Protein AF-A0A127B756-F1 (afdb_monomer_lite)

Radius of gyration: 15.67 Å; chains: 1; bounding box: 40×33×46 Å

Secondary structure (DSSP, 8-state):
--HHHHHHHHHHHHHHHHHHHHHHHHHTT-HHHHHHHHHHHHHHHHHHHHHHHHHHT-SS---HHHHHHHHHHHHHIIIIIHHHHHHT--TTTHHHHHHHHHHHHHHHHHHHHHHTTTHHHHHHHHHHHHHHHHHHHH-SSHHHHHHHHHHHHHHHHHHHTT--

Structure (mmCIF, N/CA/C/O backbone):
data_AF-A0A127B756-F1
#
_entry.id   AF-A0A127B756-F1
#
loop_
_atom_site.group_PDB
_atom_site.id
_atom_site.type_symbol
_atom_site.label_atom_id
_atom_site.label_alt_id
_atom_site.label_comp_id
_atom_site.label_asym_id
_atom_site.label_entity_id
_atom_site.label_seq_id
_atom_site.pdbx_PDB_ins_code
_atom_site.Cartn_x
_atom_site.Cartn_y
_atom_site.Cartn_z
_atom_site.occupancy
_atom_site.B_iso_or_equiv
_atom_site.auth_seq_id
_atom_site.auth_comp_id
_atom_site.auth_asym_id
_atom_site.auth_atom_id
_atom_site.pdbx_PDB_model_num
ATOM 1 N N . MET A 1 1 ? 2.273 -16.616 -18.110 1.00 56.12 1 MET A N 1
ATOM 2 C CA . MET A 1 1 ? 1.108 -15.711 -18.216 1.00 56.12 1 MET A CA 1
ATOM 3 C C . MET A 1 1 ? 1.646 -14.345 -18.590 1.00 56.12 1 MET A C 1
ATOM 5 O O . MET A 1 1 ? 2.664 -13.968 -18.027 1.00 56.12 1 MET A O 1
ATOM 9 N N . ASP A 1 2 ? 1.061 -13.670 -19.574 1.00 83.62 2 ASP A N 1
ATOM 10 C CA . ASP A 1 2 ? 1.573 -12.380 -20.047 1.00 83.62 2 ASP A CA 1
ATOM 11 C C . ASP A 1 2 ? 1.468 -11.330 -18.922 1.00 83.62 2 ASP A C 1
ATOM 13 O O . ASP A 1 2 ? 0.370 -11.064 -18.431 1.00 83.62 2 ASP A O 1
ATOM 17 N N . GLU A 1 3 ? 2.601 -10.792 -18.455 1.00 82.88 3 GLU A N 1
ATOM 18 C CA . GLU A 1 3 ? 2.665 -9.842 -17.329 1.00 82.88 3 GLU A CA 1
ATOM 19 C C . GLU A 1 3 ? 1.776 -8.613 -17.588 1.00 82.88 3 GLU A C 1
ATOM 21 O O . GLU A 1 3 ? 1.101 -8.125 -16.678 1.00 82.88 3 GLU A O 1
ATOM 26 N N . ALA A 1 4 ? 1.688 -8.179 -18.851 1.00 81.31 4 ALA A N 1
ATOM 27 C CA . ALA A 1 4 ? 0.825 -7.083 -19.278 1.00 81.31 4 ALA A CA 1
ATOM 28 C C . ALA A 1 4 ? -0.664 -7.414 -19.097 1.00 81.31 4 ALA A C 1
ATOM 30 O O . ALA A 1 4 ? -1.451 -6.572 -18.663 1.00 81.31 4 ALA A O 1
ATOM 31 N N . ARG A 1 5 ? -1.062 -8.666 -19.357 1.00 85.06 5 ARG A N 1
ATOM 32 C CA . ARG A 1 5 ? -2.443 -9.125 -19.154 1.00 85.06 5 ARG A CA 1
ATOM 33 C C . ARG A 1 5 ? -2.828 -9.097 -17.677 1.00 85.06 5 ARG A C 1
ATOM 35 O O . ARG A 1 5 ? -3.946 -8.700 -17.359 1.00 85.06 5 ARG A O 1
ATOM 42 N N . VAL A 1 6 ? -1.918 -9.486 -16.781 1.00 86.38 6 VAL A N 1
ATOM 43 C CA . VAL A 1 6 ? -2.162 -9.439 -15.328 1.00 86.38 6 VAL A CA 1
ATOM 44 C C . VAL A 1 6 ? -2.262 -8.006 -14.835 1.00 86.38 6 VAL A C 1
ATOM 46 O O . VAL A 1 6 ? -3.201 -7.682 -14.114 1.00 86.38 6 VAL A O 1
ATOM 49 N N . HIS A 1 7 ? -1.336 -7.141 -15.257 1.00 87.31 7 HIS A N 1
ATOM 50 C CA . HIS A 1 7 ? -1.382 -5.723 -14.919 1.00 87.31 7 HIS A CA 1
ATOM 51 C C . HIS A 1 7 ? -2.707 -5.093 -15.357 1.00 87.31 7 HIS A C 1
ATOM 53 O O . HIS A 1 7 ? -3.363 -4.462 -14.539 1.00 87.31 7 HIS A O 1
ATOM 59 N N . ASN A 1 8 ? -3.152 -5.334 -16.594 1.00 87.25 8 ASN A N 1
ATOM 60 C CA . ASN A 1 8 ? -4.411 -4.791 -17.111 1.00 87.25 8 ASN A CA 1
ATOM 61 C C . ASN A 1 8 ? -5.639 -5.308 -16.357 1.00 87.25 8 ASN A C 1
ATOM 63 O O . ASN A 1 8 ? -6.548 -4.533 -16.061 1.00 87.25 8 ASN A O 1
ATOM 67 N N . LEU A 1 9 ? -5.656 -6.599 -16.013 1.00 91.00 9 LEU A N 1
ATOM 68 C CA . LEU A 1 9 ? -6.724 -7.185 -15.207 1.00 91.00 9 LEU A CA 1
ATOM 69 C C . LEU A 1 9 ? -6.789 -6.497 -13.837 1.00 91.00 9 LEU A C 1
ATOM 71 O O . LEU A 1 9 ? -7.844 -6.018 -13.432 1.00 91.00 9 LEU A O 1
ATOM 75 N N . LEU A 1 10 ? -5.652 -6.361 -13.154 1.00 91.25 10 LEU A N 1
ATOM 76 C CA . LEU A 1 10 ? -5.590 -5.681 -11.860 1.00 91.25 10 LEU A CA 1
ATOM 77 C C . LEU A 1 10 ? -5.939 -4.190 -11.970 1.00 91.25 10 LEU A C 1
ATOM 79 O O . LEU A 1 10 ? -6.688 -3.694 -11.138 1.00 91.25 10 LEU A O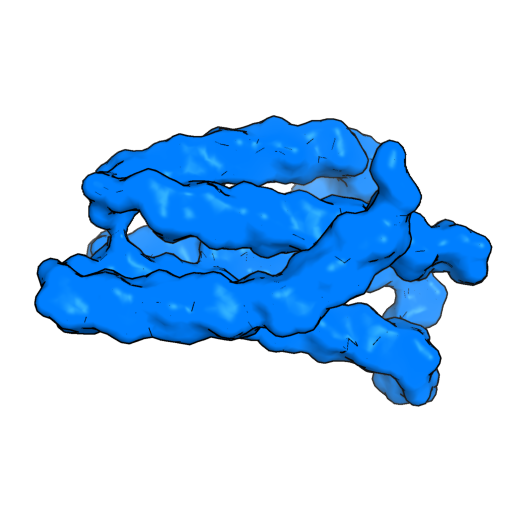 1
ATOM 83 N N . THR A 1 11 ? -5.504 -3.487 -13.019 1.00 90.81 11 THR A N 1
ATOM 84 C CA . THR A 1 11 ? -5.876 -2.082 -13.257 1.00 90.81 11 THR A CA 1
ATOM 85 C C . THR A 1 11 ? -7.392 -1.891 -13.239 1.00 90.81 11 THR A C 1
ATOM 87 O O . THR A 1 11 ? -7.863 -0.896 -12.690 1.00 90.81 11 THR A O 1
ATOM 90 N N . PHE A 1 12 ? -8.149 -2.834 -13.810 1.00 91.12 12 PHE A N 1
ATOM 91 C CA . PHE A 1 12 ? -9.606 -2.767 -13.868 1.00 91.12 12 PHE A CA 1
ATOM 92 C C . PHE A 1 12 ? -10.283 -3.249 -12.579 1.00 91.12 12 PHE A C 1
ATOM 94 O O . PHE A 1 12 ? -11.189 -2.582 -12.092 1.00 91.12 12 PHE A O 1
ATOM 101 N N . TYR A 1 13 ? -9.854 -4.382 -12.012 1.00 94.50 13 TYR A N 1
ATOM 102 C CA . TYR A 1 13 ? -10.571 -5.036 -10.907 1.00 94.50 13 TYR A CA 1
ATOM 103 C C . TYR A 1 13 ? -10.151 -4.584 -9.505 1.00 94.50 13 TYR A C 1
ATOM 105 O O . TYR A 1 13 ? -10.951 -4.690 -8.576 1.00 94.50 13 TYR A O 1
ATOM 113 N N . LEU A 1 14 ? -8.935 -4.063 -9.322 1.00 94.44 14 LEU A N 1
ATOM 114 C CA . LEU A 1 14 ? -8.442 -3.672 -8.000 1.00 94.44 14 LEU A CA 1
ATOM 115 C C . LEU A 1 14 ? -9.300 -2.578 -7.325 1.00 94.44 14 LEU A C 1
ATOM 117 O O . LEU A 1 14 ? -9.599 -2.737 -6.145 1.00 94.44 14 LEU A O 1
ATOM 121 N N . PRO A 1 15 ? -9.791 -1.532 -8.026 1.00 94.94 15 PRO A N 1
ATOM 122 C CA . PRO A 1 15 ? -10.712 -0.553 -7.437 1.00 94.94 15 PRO A CA 1
ATOM 123 C C . PRO A 1 15 ? -12.014 -1.169 -6.931 1.00 94.94 15 PRO A C 1
ATOM 125 O O . PRO A 1 15 ? -12.499 -0.792 -5.868 1.00 94.94 15 PRO A O 1
ATOM 128 N N . PHE A 1 16 ? -12.570 -2.133 -7.670 1.00 95.12 16 PHE A N 1
ATOM 129 C CA . PHE A 1 16 ? -13.784 -2.833 -7.254 1.00 95.12 16 PHE A CA 1
ATOM 130 C C . PHE A 1 16 ? -13.527 -3.713 -6.036 1.00 95.12 16 PHE A C 1
ATOM 132 O O . PHE A 1 16 ? -14.372 -3.777 -5.151 1.00 95.12 16 PHE A O 1
ATOM 139 N N . LEU A 1 17 ? -12.357 -4.352 -5.960 1.00 95.62 17 LEU A N 1
ATOM 140 C CA . LEU A 1 17 ? -11.969 -5.138 -4.794 1.00 95.62 17 LEU A CA 1
ATOM 141 C C . LEU A 1 17 ? -11.771 -4.253 -3.554 1.00 95.62 17 LEU A C 1
ATOM 143 O O . LEU A 1 17 ? -12.251 -4.601 -2.481 1.00 95.62 17 LEU A O 1
ATOM 147 N N . ILE A 1 18 ? -11.128 -3.092 -3.710 1.00 95.69 18 ILE A N 1
ATOM 148 C CA . ILE A 1 18 ? -10.987 -2.081 -2.650 1.00 95.69 18 ILE A CA 1
ATOM 149 C C .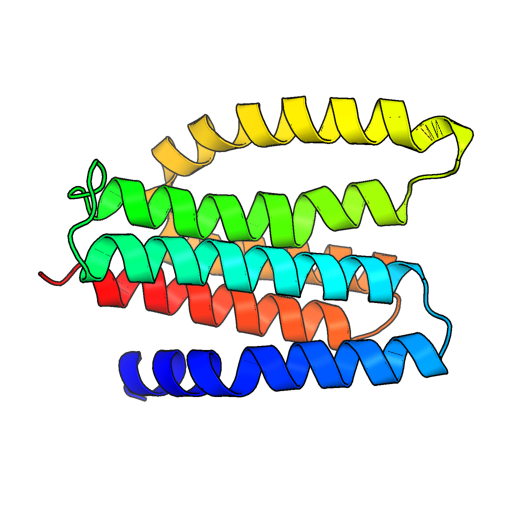 ILE A 1 18 ? -12.372 -1.598 -2.192 1.00 95.69 18 ILE A C 1
ATOM 151 O O . ILE A 1 18 ? -12.629 -1.533 -0.994 1.00 95.69 18 ILE A O 1
ATOM 155 N N . LEU A 1 19 ? -13.290 -1.318 -3.123 1.00 95.75 19 LEU A N 1
ATOM 156 C CA . LEU A 1 19 ? -14.660 -0.903 -2.805 1.00 95.75 19 LEU A CA 1
ATOM 157 C C . LEU A 1 19 ? -15.456 -2.008 -2.094 1.00 95.75 19 LEU A C 1
ATOM 159 O O . LEU A 1 19 ? -16.142 -1.737 -1.113 1.00 95.75 19 LEU A O 1
ATOM 163 N N . ALA A 1 20 ? -15.363 -3.250 -2.566 1.00 94.62 20 ALA A N 1
ATOM 164 C CA . ALA A 1 20 ? -16.008 -4.391 -1.925 1.00 94.62 20 ALA A CA 1
ATOM 165 C C . ALA A 1 20 ? -15.461 -4.608 -0.507 1.00 94.62 20 ALA A C 1
ATOM 167 O O . ALA A 1 20 ? -16.242 -4.809 0.420 1.00 94.62 20 ALA A O 1
ATOM 168 N N . GLY A 1 21 ? -14.140 -4.486 -0.331 1.00 94.81 21 GLY A N 1
ATOM 169 C CA . GLY A 1 21 ? -13.499 -4.495 0.980 1.00 94.81 21 GLY A CA 1
ATOM 170 C C . GLY A 1 21 ? -14.016 -3.376 1.875 1.00 94.81 21 GLY A C 1
ATOM 171 O O . GLY A 1 21 ? -14.368 -3.635 3.019 1.00 94.81 21 GLY A O 1
ATOM 172 N N . PHE A 1 22 ? -14.159 -2.154 1.348 1.00 96.12 22 PHE A N 1
ATOM 173 C CA . PHE A 1 22 ? -14.713 -1.026 2.102 1.00 96.12 22 PHE A CA 1
ATOM 174 C C . PHE A 1 22 ? -16.108 -1.343 2.641 1.00 96.12 22 PHE A C 1
ATOM 176 O O . PHE A 1 22 ? -16.357 -1.188 3.832 1.00 96.12 22 PHE A O 1
ATOM 183 N N . VAL A 1 23 ? -17.008 -1.814 1.773 1.00 96.50 23 VAL A N 1
ATOM 184 C CA . VAL A 1 23 ? -18.378 -2.167 2.167 1.00 96.50 23 VAL A CA 1
ATOM 185 C C . VAL A 1 23 ? -18.367 -3.284 3.210 1.00 96.50 23 VAL A C 1
ATOM 187 O O . VAL A 1 23 ? -19.060 -3.182 4.219 1.00 96.50 23 VAL A O 1
ATOM 190 N N . TYR A 1 24 ? -17.566 -4.326 2.998 1.00 96.06 24 TYR A N 1
ATOM 191 C CA . TYR A 1 24 ? -17.477 -5.467 3.905 1.00 96.06 24 TYR A CA 1
ATOM 192 C C . TYR A 1 24 ? -16.961 -5.069 5.299 1.00 96.06 24 TYR A C 1
ATOM 194 O O . TYR A 1 24 ? -17.618 -5.348 6.303 1.00 96.06 24 TYR A O 1
ATOM 202 N N . GLU A 1 25 ? -15.850 -4.336 5.383 1.00 95.31 25 GLU A N 1
ATOM 203 C CA . GLU A 1 25 ? -15.284 -3.901 6.668 1.00 95.31 25 GLU A CA 1
ATOM 204 C C . GLU A 1 25 ? -16.135 -2.832 7.359 1.00 95.31 25 GLU A C 1
ATOM 206 O O . GLU A 1 25 ? -16.178 -2.774 8.591 1.00 95.31 25 GLU A O 1
ATOM 211 N N . PHE A 1 26 ? -16.865 -2.018 6.590 1.00 95.25 26 PHE A N 1
ATOM 212 C CA . PHE A 1 26 ? -17.837 -1.074 7.134 1.00 95.25 26 PHE A CA 1
ATOM 213 C C . PHE A 1 26 ? -18.978 -1.803 7.842 1.00 95.25 26 PHE A C 1
ATOM 215 O O . PHE A 1 26 ? -19.316 -1.467 8.979 1.00 95.25 26 PHE A O 1
ATOM 222 N N . LEU A 1 27 ? -19.529 -2.842 7.209 1.00 95.94 27 LEU A N 1
ATOM 223 C CA . LEU A 1 27 ? -20.568 -3.681 7.809 1.00 95.94 27 LEU A CA 1
ATOM 224 C C . LEU A 1 27 ? -20.055 -4.418 9.057 1.00 95.94 27 LEU A C 1
ATOM 226 O O . LEU A 1 27 ? -20.782 -4.516 10.045 1.00 95.94 27 LEU A O 1
ATOM 230 N N . ASN A 1 28 ? -18.789 -4.846 9.051 1.00 94.62 28 ASN A N 1
ATOM 231 C CA . ASN A 1 28 ? -18.137 -5.502 10.191 1.00 94.62 28 ASN A CA 1
ATOM 232 C C . ASN A 1 28 ? -17.613 -4.533 11.265 1.00 94.62 28 ASN A C 1
ATOM 234 O O . ASN A 1 28 ? -17.132 -4.979 12.307 1.00 94.62 28 ASN A O 1
ATOM 238 N N . ARG A 1 29 ? -17.715 -3.215 11.044 1.00 94.12 2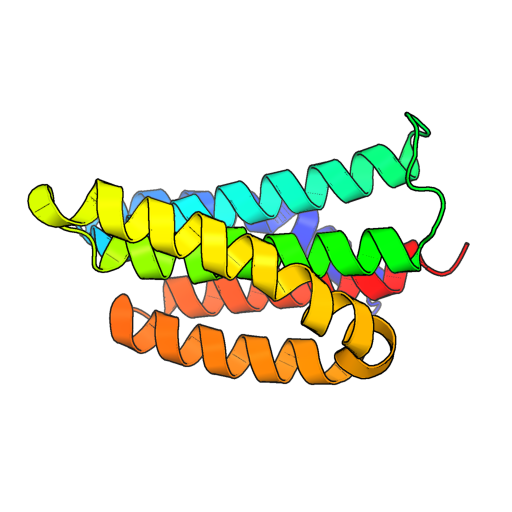9 ARG A N 1
ATOM 239 C CA . ARG A 1 29 ? -17.250 -2.153 11.958 1.00 94.12 29 ARG A CA 1
ATOM 240 C C . ARG A 1 29 ? -15.763 -2.252 12.324 1.00 94.12 29 ARG A C 1
ATOM 242 O O . ARG A 1 29 ? -15.360 -1.840 13.413 1.00 94.12 29 ARG A O 1
ATOM 249 N N . ASN A 1 30 ? -14.931 -2.758 11.417 1.00 94.25 30 ASN A N 1
ATOM 250 C CA . ASN A 1 30 ? -13.491 -2.863 11.633 1.00 94.25 30 ASN A CA 1
ATOM 251 C C . ASN A 1 30 ? -12.791 -1.565 11.208 1.00 94.25 30 ASN A C 1
ATOM 253 O O . ASN A 1 30 ? -12.381 -1.386 10.059 1.00 94.25 30 ASN A O 1
ATOM 257 N N . SER A 1 31 ? -12.657 -0.630 12.148 1.00 93.06 31 SER A N 1
ATOM 258 C CA . SER A 1 31 ? -12.081 0.694 11.879 1.00 93.06 31 SER A CA 1
ATOM 259 C C . SER A 1 31 ? -10.645 0.633 11.353 1.00 93.06 31 SER A C 1
ATOM 261 O O . SER A 1 31 ? -10.282 1.409 10.470 1.00 93.06 31 SER A O 1
ATOM 263 N N . LYS A 1 32 ? -9.833 -0.312 11.840 1.00 95.00 32 LYS A N 1
ATOM 264 C CA . LYS A 1 32 ? -8.447 -0.482 11.387 1.00 95.00 32 LYS A CA 1
ATOM 265 C C . LYS A 1 32 ? -8.396 -0.939 9.936 1.00 95.00 32 LYS A C 1
ATOM 267 O O . LYS A 1 32 ? -7.663 -0.356 9.144 1.00 95.00 32 LYS A O 1
ATOM 272 N N . ALA A 1 33 ? -9.197 -1.937 9.574 1.00 94.81 33 ALA A N 1
ATOM 273 C CA . ALA A 1 33 ? -9.261 -2.419 8.200 1.00 94.81 33 ALA A CA 1
ATOM 274 C C . ALA A 1 33 ? -9.787 -1.346 7.232 1.00 94.81 33 ALA A C 1
ATOM 276 O O . ALA A 1 33 ? -9.214 -1.154 6.160 1.00 94.81 33 ALA A O 1
ATOM 277 N N . LEU A 1 34 ? -10.786 -0.557 7.644 1.00 95.94 34 LEU A N 1
ATOM 278 C CA . LEU A 1 34 ? -11.269 0.591 6.868 1.00 95.94 34 LEU A CA 1
ATOM 279 C C . LEU A 1 34 ? -10.166 1.618 6.581 1.00 95.94 34 LEU A C 1
ATOM 281 O O . LEU A 1 34 ? -10.055 2.099 5.453 1.00 95.94 34 LEU A O 1
ATOM 285 N N . VAL A 1 35 ? -9.324 1.927 7.571 1.00 95.62 35 VAL A N 1
ATOM 286 C CA . VAL A 1 35 ? -8.169 2.822 7.392 1.00 95.62 35 VAL A CA 1
ATOM 287 C C . VAL A 1 35 ? -7.191 2.263 6.351 1.00 95.62 35 VAL A C 1
ATOM 289 O O . VAL A 1 35 ? -6.719 3.011 5.492 1.00 95.62 35 VAL A O 1
ATOM 292 N N . TYR A 1 36 ? -6.928 0.954 6.368 1.00 97.12 36 TYR A N 1
ATOM 293 C CA . TYR A 1 36 ? -6.113 0.294 5.342 1.00 97.12 36 TYR A CA 1
ATOM 294 C C . TYR A 1 36 ? -6.735 0.364 3.955 1.00 97.12 36 TYR A C 1
ATOM 296 O O . TYR A 1 36 ? -6.051 0.738 3.007 1.00 97.12 36 TYR A O 1
ATOM 304 N N . ILE A 1 37 ? -8.031 0.091 3.833 1.00 96.62 37 ILE A N 1
ATOM 305 C CA . ILE A 1 37 ? -8.744 0.152 2.556 1.00 96.62 37 ILE A CA 1
ATOM 306 C C . ILE A 1 37 ? -8.703 1.563 1.956 1.00 96.62 37 ILE A C 1
ATOM 308 O O . ILE A 1 37 ? -8.454 1.715 0.758 1.00 96.62 37 ILE A O 1
ATOM 312 N N . LEU A 1 38 ? -8.870 2.601 2.781 1.00 96.00 38 LEU A N 1
ATOM 313 C CA . LEU A 1 38 ? -8.699 3.989 2.346 1.00 96.00 38 LEU A CA 1
ATOM 314 C C . LEU A 1 38 ? -7.262 4.262 1.883 1.00 96.00 38 LEU A C 1
ATOM 316 O O . LEU A 1 38 ? -7.062 4.873 0.834 1.00 96.00 38 LEU A O 1
ATOM 320 N N . GLY A 1 39 ? -6.260 3.755 2.604 1.00 96.88 39 GLY A N 1
ATOM 321 C CA . GLY A 1 39 ? -4.862 3.816 2.177 1.00 96.88 39 GLY A CA 1
ATOM 322 C C . GLY A 1 39 ? -4.603 3.148 0.832 1.00 96.88 39 GLY A C 1
ATOM 323 O O . GLY A 1 39 ? -3.923 3.717 -0.020 1.00 96.88 39 GLY A O 1
ATOM 324 N N . TYR A 1 40 ? -5.183 1.969 0.601 1.00 97.56 40 TYR A N 1
ATOM 325 C CA . TYR A 1 40 ? -5.064 1.250 -0.669 1.00 97.56 40 TYR A CA 1
ATOM 326 C C . TYR A 1 40 ? -5.681 2.036 -1.819 1.00 97.56 40 TYR A C 1
ATOM 328 O O . TYR A 1 40 ? -5.101 2.077 -2.903 1.00 97.56 40 TYR A O 1
ATOM 336 N N . LEU A 1 41 ? -6.818 2.696 -1.583 1.00 97.00 41 LEU A N 1
ATOM 337 C CA . LEU A 1 41 ? -7.441 3.570 -2.572 1.00 97.00 41 LEU A CA 1
ATOM 338 C C . LEU A 1 41 ? -6.539 4.762 -2.911 1.00 97.00 41 LEU A C 1
ATOM 340 O O . LEU A 1 41 ? -6.313 5.035 -4.089 1.00 97.00 41 LEU A O 1
ATOM 344 N N . ILE A 1 42 ? -5.996 5.443 -1.896 1.00 96.44 42 ILE A N 1
ATOM 345 C CA . ILE A 1 42 ? -5.084 6.582 -2.085 1.00 96.44 42 ILE A CA 1
ATOM 346 C C . ILE A 1 42 ? -3.844 6.136 -2.863 1.00 96.44 42 ILE A C 1
ATOM 348 O O . ILE A 1 42 ? -3.482 6.769 -3.854 1.00 96.44 42 ILE A O 1
ATOM 352 N N . ALA A 1 43 ? -3.225 5.025 -2.462 1.00 96.81 43 ALA A N 1
ATOM 353 C CA . ALA A 1 43 ? -2.060 4.472 -3.140 1.00 96.81 43 ALA A CA 1
ATOM 354 C C . ALA A 1 43 ? -2.374 4.092 -4.591 1.00 96.81 43 ALA A C 1
ATOM 356 O O . ALA A 1 43 ? -1.638 4.481 -5.494 1.00 96.81 43 ALA A O 1
ATOM 357 N N . TYR A 1 44 ? -3.485 3.394 -4.843 1.00 96.69 44 TYR A N 1
ATOM 358 C CA . TYR A 1 44 ? -3.909 3.041 -6.197 1.00 96.69 44 TYR A CA 1
ATOM 359 C C . TYR A 1 44 ? -4.083 4.283 -7.080 1.00 96.69 44 TYR A C 1
ATOM 361 O O . TYR A 1 44 ? -3.556 4.320 -8.192 1.00 96.69 44 TYR A O 1
ATOM 369 N N . LEU A 1 45 ? -4.789 5.307 -6.590 1.00 95.62 45 LEU A N 1
ATOM 370 C CA . LEU A 1 45 ? -5.028 6.540 -7.339 1.00 95.62 45 LEU A CA 1
ATOM 371 C C . LEU A 1 45 ? -3.730 7.307 -7.601 1.00 95.62 45 LEU A C 1
ATOM 373 O O . LEU A 1 45 ? -3.510 7.728 -8.734 1.00 95.62 45 LEU A O 1
ATOM 377 N N . ALA A 1 46 ? -2.858 7.435 -6.598 1.00 93.88 46 ALA A N 1
ATOM 378 C CA . ALA A 1 46 ? -1.561 8.091 -6.740 1.00 93.88 46 ALA A CA 1
ATOM 379 C C . ALA A 1 46 ? -0.690 7.376 -7.782 1.00 93.88 46 ALA A C 1
ATOM 381 O O . ALA A 1 46 ? -0.246 7.988 -8.746 1.00 93.88 46 ALA A O 1
ATOM 382 N N . ILE A 1 47 ? -0.524 6.056 -7.663 1.00 93.31 47 ILE A N 1
ATOM 383 C CA . ILE A 1 47 ? 0.252 5.239 -8.610 1.00 93.31 47 ILE A CA 1
ATOM 384 C C . ILE A 1 47 ? -0.340 5.335 -10.023 1.00 93.31 47 ILE A C 1
ATOM 386 O O . ILE A 1 47 ? 0.395 5.482 -11.000 1.00 93.31 47 ILE A O 1
ATOM 390 N N . ARG A 1 48 ? -1.671 5.293 -10.158 1.00 91.31 48 A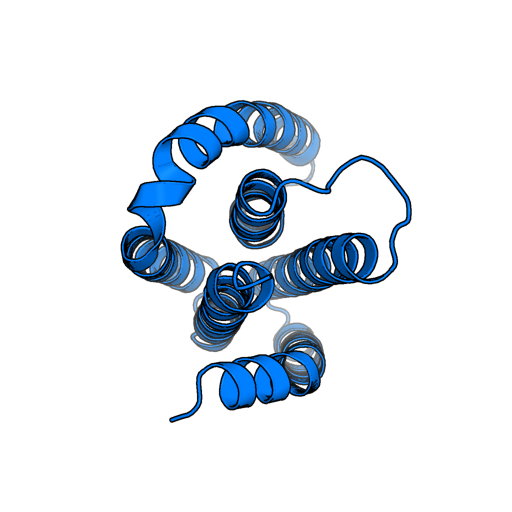RG A N 1
ATOM 391 C CA . ARG A 1 48 ? -2.343 5.429 -11.456 1.00 91.31 48 ARG A CA 1
ATOM 392 C C . ARG A 1 48 ? -2.132 6.814 -12.067 1.00 91.31 48 ARG A C 1
ATOM 394 O O . ARG A 1 48 ? -1.966 6.904 -13.282 1.00 91.31 48 ARG A O 1
ATOM 401 N N . LEU A 1 49 ? -2.123 7.863 -11.247 1.00 89.62 49 LEU A N 1
ATOM 402 C CA . LEU A 1 49 ? -1.835 9.227 -11.678 1.00 89.62 49 LEU A CA 1
ATOM 403 C C . LEU A 1 49 ? -0.398 9.347 -12.203 1.00 89.62 49 LEU A C 1
ATOM 405 O O . LEU A 1 49 ? -0.211 9.893 -13.286 1.00 89.62 49 LEU A O 1
ATOM 409 N N . GLU A 1 50 ? 0.588 8.755 -11.518 1.00 88.12 50 GLU A N 1
ATOM 410 C CA . GLU A 1 50 ? 1.983 8.735 -11.991 1.00 88.12 50 GLU A CA 1
ATOM 411 C C . GLU A 1 50 ? 2.121 8.043 -13.354 1.00 88.12 50 GLU A C 1
ATOM 413 O O . GLU A 1 50 ? 2.749 8.565 -14.277 1.00 88.12 50 GLU A O 1
ATOM 418 N N . ILE A 1 51 ? 1.476 6.882 -13.518 1.00 86.19 51 ILE A N 1
ATOM 419 C CA . ILE A 1 51 ? 1.454 6.149 -14.794 1.00 86.19 51 ILE A CA 1
ATOM 420 C C . ILE A 1 51 ? 0.785 6.991 -15.891 1.00 86.19 51 ILE A C 1
ATOM 422 O O . ILE A 1 51 ? 1.259 7.050 -17.031 1.00 86.19 51 ILE A O 1
ATOM 426 N N . HIS A 1 52 ? -0.329 7.649 -15.571 1.00 84.12 52 HIS A N 1
ATOM 427 C CA . HIS A 1 52 ? -1.048 8.488 -16.523 1.00 84.12 52 HIS A CA 1
ATOM 428 C C . HIS A 1 52 ? -0.212 9.701 -16.962 1.00 84.12 52 HIS A C 1
ATOM 430 O O . HIS A 1 52 ? -0.082 9.953 -18.161 1.00 84.12 52 HIS A O 1
ATOM 436 N N . HIS A 1 53 ? 0.427 10.403 -16.022 1.00 81.06 53 HIS A N 1
ATOM 437 C CA . HIS A 1 53 ? 1.307 11.534 -16.322 1.00 81.06 53 HIS A CA 1
ATOM 438 C C . HIS A 1 53 ? 2.508 11.130 -17.181 1.00 81.06 53 HIS A C 1
ATOM 440 O O . HIS A 1 53 ? 2.816 11.820 -18.159 1.00 81.06 53 HIS A O 1
ATOM 446 N N . TYR A 1 54 ? 3.134 9.987 -16.883 1.00 77.56 54 TYR A N 1
ATOM 447 C CA . TYR A 1 54 ? 4.226 9.444 -17.694 1.00 77.56 54 TYR A CA 1
ATOM 448 C C . TYR A 1 54 ? 3.792 9.188 -19.147 1.00 77.56 54 TYR A C 1
ATOM 450 O O . TYR A 1 54 ? 4.485 9.562 -20.093 1.00 77.56 54 TYR A O 1
ATOM 458 N N . THR A 1 55 ? 2.608 8.601 -19.336 1.00 75.81 55 THR A N 1
ATOM 459 C CA . THR A 1 55 ? 2.103 8.217 -20.664 1.00 75.81 55 THR A CA 1
ATOM 460 C C . THR A 1 55 ? 1.582 9.396 -21.499 1.00 75.81 55 THR A C 1
ATOM 462 O O . THR A 1 55 ? 1.684 9.346 -22.723 1.00 75.81 55 THR A O 1
ATOM 465 N N . HIS A 1 56 ? 1.060 10.464 -20.880 1.00 71.50 56 HIS A N 1
ATOM 466 C CA . HIS A 1 56 ? 0.362 11.564 -21.577 1.00 71.50 56 HIS A CA 1
ATOM 467 C C . HIS A 1 56 ? 1.152 12.893 -21.657 1.00 71.50 56 HIS A C 1
ATOM 469 O O . HIS A 1 56 ? 0.612 13.915 -22.073 1.00 71.50 56 HIS A O 1
ATOM 475 N N . LYS A 1 57 ? 2.464 12.880 -21.360 1.00 60.66 57 LYS A N 1
ATOM 476 C CA . LYS A 1 57 ? 3.432 13.973 -21.633 1.00 60.66 57 LYS A CA 1
ATOM 477 C C . LYS A 1 57 ? 3.137 15.341 -20.981 1.00 60.66 57 LYS A C 1
ATOM 479 O O . LYS A 1 57 ? 3.518 16.372 -21.537 1.00 60.66 57 LYS A O 1
ATOM 484 N N . TRP A 1 58 ? 2.589 15.384 -19.766 1.00 50.56 58 TRP A N 1
ATOM 485 C CA . TRP A 1 58 ? 2.556 16.617 -18.961 1.00 50.56 58 TRP A CA 1
ATOM 486 C C . TRP A 1 58 ? 3.671 16.640 -17.896 1.00 50.56 58 TRP A C 1
ATOM 488 O O . TRP A 1 58 ? 3.455 16.453 -16.709 1.00 50.56 58 TRP A O 1
ATOM 498 N N . SER A 1 59 ? 4.886 16.949 -18.372 1.00 54.69 59 SER A N 1
ATOM 499 C CA . SER A 1 59 ? 6.040 17.503 -17.629 1.00 54.69 59 SER A CA 1
ATOM 500 C C . SER A 1 59 ? 6.825 16.630 -16.610 1.00 54.69 59 SER A C 1
ATOM 502 O O . SER A 1 59 ? 6.332 15.698 -15.991 1.00 54.69 59 SER A O 1
ATOM 504 N N . ALA A 1 60 ? 8.118 16.965 -16.479 1.00 51.56 60 ALA A N 1
ATOM 505 C CA . ALA A 1 60 ? 9.140 16.533 -15.506 1.00 51.56 60 ALA A CA 1
ATOM 506 C C . ALA A 1 60 ? 9.619 15.058 -15.454 1.00 51.56 60 ALA A C 1
ATOM 508 O O . ALA A 1 60 ? 10.793 14.844 -15.173 1.00 51.56 60 ALA A O 1
ATOM 509 N N . HIS A 1 61 ? 8.793 14.045 -15.737 1.00 54.19 61 HIS A N 1
ATOM 510 C CA . HIS A 1 61 ? 9.111 12.639 -15.400 1.00 54.19 61 HIS A CA 1
ATOM 511 C C . HIS A 1 61 ? 9.408 11.774 -16.635 1.00 54.19 61 HIS A C 1
ATOM 513 O O . HIS A 1 61 ? 8.773 10.750 -16.854 1.00 54.19 61 HIS A O 1
ATOM 519 N N . ARG A 1 62 ? 10.349 12.179 -17.499 1.00 63.50 62 ARG A N 1
ATOM 520 C CA . ARG A 1 62 ? 10.760 11.326 -18.639 1.00 63.50 62 ARG A CA 1
ATOM 521 C C . ARG A 1 62 ? 11.623 10.136 -18.230 1.00 63.50 62 ARG A C 1
ATOM 523 O O . ARG A 1 62 ? 11.805 9.234 -19.040 1.00 63.50 62 ARG A O 1
ATOM 530 N N . ASP A 1 63 ? 12.162 10.155 -17.017 1.00 78.50 63 ASP A N 1
ATOM 531 C CA . ASP A 1 63 ? 13.032 9.099 -16.530 1.00 78.50 63 ASP A CA 1
ATOM 532 C C . ASP A 1 63 ? 12.203 7.897 -16.028 1.00 78.50 63 ASP A C 1
ATOM 534 O O . ASP A 1 63 ? 11.491 8.019 -15.022 1.00 78.50 63 ASP A O 1
ATOM 538 N N . PRO A 1 64 ? 12.278 6.732 -16.703 1.00 80.50 64 PRO A N 1
ATOM 539 C CA . PRO A 1 64 ? 11.583 5.527 -16.266 1.00 80.50 64 PRO A CA 1
ATOM 540 C C . PRO A 1 64 ? 12.025 5.062 -14.872 1.00 80.50 64 PRO A C 1
ATOM 542 O O . PRO A 1 64 ? 11.248 4.414 -14.168 1.00 80.50 64 PRO A O 1
ATOM 545 N N . GLU A 1 65 ? 13.253 5.367 -14.447 1.00 84.44 65 GLU A N 1
ATOM 546 C CA . GLU A 1 65 ? 13.735 5.037 -13.106 1.00 84.44 65 GLU A CA 1
ATOM 547 C C . GLU A 1 65 ? 13.060 5.906 -12.045 1.00 84.44 65 GLU A C 1
ATOM 549 O O . GLU A 1 65 ? 12.570 5.386 -11.041 1.00 84.44 65 GLU A O 1
ATOM 554 N N . PHE A 1 66 ? 12.922 7.204 -12.304 1.00 85.06 66 PHE A N 1
ATOM 555 C CA . PHE A 1 66 ? 12.201 8.113 -11.420 1.00 85.06 66 PHE A CA 1
ATOM 556 C C . PHE A 1 66 ? 10.730 7.715 -11.237 1.00 85.06 66 PHE A C 1
ATOM 558 O O . PHE A 1 66 ? 10.240 7.658 -10.109 1.00 85.06 66 PHE A O 1
ATOM 565 N N . VAL A 1 67 ? 10.040 7.329 -12.315 1.00 86.56 67 VAL A N 1
ATOM 566 C CA . VAL A 1 67 ? 8.664 6.815 -12.214 1.00 86.56 67 VAL A CA 1
ATOM 567 C C . VAL A 1 67 ? 8.624 5.535 -11.377 1.00 86.56 67 VAL A C 1
ATOM 569 O O . VAL A 1 67 ? 7.787 5.425 -10.486 1.00 86.56 67 VAL A O 1
ATOM 572 N N . LYS A 1 68 ? 9.554 4.586 -11.571 1.00 87.88 68 LYS A N 1
ATOM 573 C CA . LYS A 1 68 ? 9.637 3.381 -10.720 1.00 87.88 68 LYS A CA 1
ATOM 574 C C . LYS A 1 68 ? 9.771 3.731 -9.238 1.00 87.88 68 LYS A C 1
ATOM 576 O O . LYS A 1 68 ? 9.119 3.090 -8.412 1.00 87.88 68 LYS A O 1
ATOM 581 N N . ILE A 1 69 ? 10.597 4.726 -8.908 1.00 89.88 69 ILE A N 1
ATOM 582 C CA . ILE A 1 69 ? 10.771 5.203 -7.533 1.00 89.88 69 ILE A CA 1
ATOM 583 C C . ILE A 1 69 ? 9.431 5.687 -6.986 1.00 89.88 69 ILE A C 1
ATOM 585 O O . ILE A 1 69 ? 9.038 5.234 -5.917 1.00 89.88 69 ILE A O 1
ATOM 589 N N . LEU A 1 70 ? 8.704 6.528 -7.725 1.00 90.81 70 LEU A N 1
ATOM 590 C CA . LEU A 1 70 ? 7.414 7.070 -7.289 1.00 90.81 70 LEU A CA 1
ATOM 591 C C . LEU A 1 70 ? 6.334 5.997 -7.124 1.00 90.81 70 LEU A C 1
ATOM 593 O O . LEU A 1 70 ? 5.600 6.023 -6.141 1.00 90.81 70 LEU A O 1
ATOM 597 N N . LEU A 1 71 ? 6.264 5.014 -8.027 1.00 92.12 71 LEU A N 1
ATOM 598 C CA . LEU A 1 71 ? 5.315 3.899 -7.909 1.00 92.12 71 LEU A CA 1
ATOM 599 C C . LEU A 1 71 ? 5.547 3.111 -6.608 1.00 92.12 71 LEU A C 1
ATOM 601 O O . LEU A 1 71 ? 4.610 2.859 -5.853 1.00 92.12 71 LEU A O 1
ATOM 605 N N . ILE A 1 72 ? 6.804 2.748 -6.329 1.00 92.50 72 ILE A N 1
ATOM 606 C CA . ILE A 1 72 ? 7.183 2.004 -5.116 1.00 92.50 72 ILE A CA 1
ATOM 607 C C . ILE A 1 72 ? 7.007 2.873 -3.869 1.00 92.50 72 ILE A C 1
ATOM 609 O O . ILE A 1 72 ? 6.528 2.395 -2.841 1.00 92.50 72 ILE A O 1
ATOM 613 N N . TYR A 1 73 ? 7.378 4.147 -3.963 1.00 93.56 73 TYR A N 1
ATOM 614 C CA . TYR A 1 73 ? 7.215 5.123 -2.899 1.00 93.56 73 TYR A CA 1
ATOM 615 C C . TYR A 1 73 ? 5.750 5.232 -2.490 1.00 93.56 73 TYR A C 1
ATOM 617 O O . TYR A 1 73 ? 5.437 4.956 -1.338 1.00 93.56 73 TYR A O 1
ATOM 625 N N . ASN A 1 74 ? 4.852 5.518 -3.435 1.00 94.94 74 ASN A N 1
ATOM 626 C CA . ASN A 1 74 ? 3.419 5.665 -3.184 1.00 94.94 74 ASN A CA 1
ATOM 627 C C . ASN A 1 74 ? 2.785 4.379 -2.631 1.00 94.94 74 ASN A C 1
ATOM 629 O O . ASN A 1 74 ? 1.942 4.449 -1.736 1.00 94.94 74 ASN A O 1
ATOM 633 N N . LEU A 1 75 ? 3.217 3.201 -3.099 1.00 95.62 75 LEU A N 1
ATOM 634 C CA . LEU A 1 75 ? 2.761 1.921 -2.549 1.00 95.62 75 LEU A CA 1
ATOM 635 C C . LEU A 1 75 ? 3.061 1.808 -1.049 1.00 95.62 75 LEU A C 1
ATOM 637 O O . LEU A 1 75 ? 2.178 1.449 -0.272 1.00 95.62 75 LEU A O 1
ATOM 641 N N . PHE A 1 76 ? 4.290 2.108 -0.627 1.00 95.06 76 PHE A N 1
ATOM 642 C CA . PHE A 1 76 ? 4.677 1.939 0.773 1.00 95.06 76 PHE A CA 1
ATOM 643 C C . PHE A 1 76 ? 4.284 3.115 1.663 1.00 95.06 76 PHE A C 1
ATOM 645 O O . PHE A 1 76 ? 3.925 2.890 2.815 1.00 95.06 76 PHE A O 1
ATOM 652 N N . THR A 1 77 ? 4.323 4.355 1.179 1.00 95.00 77 THR A N 1
ATOM 653 C CA . THR A 1 77 ? 3.978 5.521 2.001 1.00 95.00 77 THR A CA 1
ATOM 654 C C . THR A 1 77 ? 2.471 5.638 2.182 1.00 95.00 77 THR A C 1
ATOM 656 O O . THR A 1 77 ? 1.998 5.634 3.317 1.00 95.00 77 THR A O 1
ATOM 659 N N . ALA A 1 78 ? 1.703 5.650 1.092 1.00 95.25 78 ALA A N 1
ATOM 660 C CA . ALA A 1 78 ? 0.251 5.784 1.152 1.00 95.25 78 ALA A CA 1
ATOM 661 C C . ALA A 1 78 ? -0.459 4.447 1.406 1.00 95.25 78 ALA A C 1
ATOM 663 O O . ALA A 1 78 ? -1.461 4.411 2.114 1.00 95.25 78 ALA A O 1
ATOM 664 N N . GLY A 1 79 ? 0.059 3.345 0.854 1.00 95.25 79 GLY A N 1
ATOM 665 C CA . GLY A 1 79 ? -0.596 2.036 0.937 1.00 95.25 79 GLY A CA 1
ATOM 666 C C . GLY A 1 79 ? -0.256 1.233 2.191 1.00 95.25 79 GLY A C 1
ATOM 667 O O . GLY A 1 79 ? -1.004 0.325 2.539 1.00 95.25 79 GLY A O 1
ATOM 668 N N . PHE A 1 80 ? 0.840 1.551 2.889 1.00 96.12 80 PHE A N 1
ATOM 669 C CA . PHE A 1 80 ? 1.265 0.818 4.086 1.00 96.12 80 PHE A CA 1
ATOM 670 C C . PHE A 1 80 ? 1.515 1.731 5.290 1.00 96.12 80 PHE A C 1
ATOM 672 O O . PHE A 1 80 ? 0.845 1.588 6.312 1.00 96.12 80 PHE A O 1
ATOM 679 N N . LEU A 1 81 ? 2.454 2.673 5.193 1.00 95.38 81 LEU A N 1
ATOM 680 C CA . LEU A 1 81 ? 2.916 3.479 6.323 1.00 95.38 81 LEU A CA 1
ATOM 681 C C . LEU A 1 81 ? 1.808 4.376 6.885 1.00 95.38 81 LEU A C 1
ATOM 683 O O . LEU A 1 81 ? 1.572 4.360 8.092 1.00 95.38 81 LEU A O 1
ATOM 687 N N . LEU A 1 82 ? 1.127 5.134 6.019 1.00 95.12 82 LEU A N 1
ATOM 688 C CA . LEU A 1 82 ? 0.048 6.035 6.420 1.00 95.12 82 LEU A CA 1
ATOM 689 C C . LEU A 1 82 ? -1.075 5.268 7.144 1.00 95.12 82 LEU A C 1
ATOM 691 O O . LEU A 1 82 ? -1.363 5.614 8.291 1.00 95.12 82 LEU A O 1
ATOM 695 N N . PRO A 1 83 ? -1.651 4.190 6.576 1.00 95.88 83 PRO A N 1
ATOM 696 C CA . PRO A 1 83 ? -2.644 3.390 7.279 1.00 95.88 83 PRO A CA 1
ATOM 697 C C . PRO A 1 83 ? -2.149 2.774 8.573 1.00 95.88 83 PRO A C 1
ATOM 699 O O . PRO A 1 83 ? -2.889 2.755 9.545 1.00 95.88 83 PRO A O 1
ATOM 702 N N . THR A 1 84 ? -0.900 2.305 8.612 1.00 94.75 84 THR A N 1
ATOM 703 C CA . THR A 1 84 ? -0.324 1.713 9.824 1.00 94.75 84 THR A CA 1
ATOM 704 C C . THR A 1 84 ? -0.303 2.733 10.958 1.00 94.75 84 THR A C 1
ATOM 706 O O . THR A 1 84 ? -0.760 2.442 12.059 1.00 94.75 84 THR A O 1
ATOM 709 N N . LEU A 1 85 ? 0.162 3.955 10.693 1.00 93.75 85 LEU A N 1
ATOM 710 C CA . LEU A 1 85 ? 0.195 5.013 11.702 1.00 93.75 85 LEU A CA 1
ATOM 711 C C . LEU A 1 85 ? -1.215 5.454 12.109 1.00 93.75 85 LEU A C 1
ATOM 713 O O . LEU A 1 85 ? -1.482 5.637 13.297 1.00 93.75 85 LEU A O 1
ATOM 717 N N . LEU A 1 86 ? -2.136 5.577 11.152 1.00 93.69 86 LEU A N 1
ATOM 718 C CA . LEU A 1 86 ? -3.521 5.958 11.427 1.00 93.69 86 LEU A CA 1
ATOM 719 C C . LEU A 1 86 ? -4.300 4.871 12.187 1.00 93.69 86 LEU A C 1
ATOM 721 O O . LEU A 1 86 ? -5.064 5.202 13.086 1.00 93.69 86 LEU A O 1
ATOM 725 N N . ALA A 1 87 ? -4.059 3.587 11.916 1.00 91.81 87 ALA A N 1
ATOM 726 C CA . ALA A 1 87 ? -4.711 2.468 12.602 1.00 91.81 87 ALA A CA 1
ATOM 727 C C . ALA A 1 87 ? -4.325 2.359 14.091 1.00 91.81 87 ALA A C 1
ATOM 729 O O . ALA A 1 87 ? -5.065 1.765 14.878 1.00 91.81 87 ALA A O 1
ATOM 730 N N . TYR A 1 88 ? -3.183 2.938 14.479 1.00 88.38 88 TYR A N 1
ATOM 731 C CA . TYR A 1 88 ? -2.735 3.073 15.871 1.00 88.38 88 TYR A CA 1
ATOM 732 C C . TYR A 1 88 ? -2.944 4.480 16.448 1.00 88.38 88 TYR A C 1
ATOM 734 O O . TYR A 1 88 ? -2.525 4.751 17.574 1.00 88.38 88 TYR A O 1
ATOM 742 N N . SER A 1 89 ? -3.564 5.387 15.693 1.00 89.06 89 SER A N 1
ATOM 743 C CA . SER A 1 89 ? -3.805 6.751 16.152 1.00 89.06 89 SER A CA 1
ATOM 744 C C . SER A 1 89 ? -5.048 6.827 17.030 1.00 89.06 89 SER A C 1
ATOM 746 O O . SER A 1 89 ? -6.096 6.265 16.726 1.00 89.06 89 SER A O 1
ATOM 748 N N . THR A 1 90 ? -4.920 7.581 18.112 1.00 89.38 90 THR A N 1
ATOM 749 C CA . THR A 1 90 ? -6.018 8.075 18.947 1.00 89.38 90 THR A CA 1
ATOM 750 C C . THR A 1 90 ? -6.182 9.573 18.710 1.00 89.38 90 THR A C 1
ATOM 752 O O . THR A 1 90 ? -5.300 10.203 18.121 1.00 89.38 90 THR A O 1
ATOM 755 N N . GLU A 1 91 ? -7.269 10.168 19.199 1.00 86.56 91 GLU A N 1
ATOM 756 C CA . GLU A 1 91 ? -7.501 11.618 19.087 1.00 86.56 91 GLU A CA 1
ATOM 757 C C . GLU A 1 91 ? -6.317 12.442 19.621 1.00 86.56 91 GLU A C 1
ATOM 759 O O . GLU A 1 91 ? -5.882 13.401 18.991 1.00 86.56 91 GLU A O 1
ATOM 764 N N . GLU A 1 92 ? -5.715 12.003 20.726 1.00 90.81 92 GLU A N 1
ATOM 765 C CA . GLU A 1 92 ? -4.580 12.678 21.364 1.00 90.81 92 GLU A CA 1
ATOM 766 C C . GLU A 1 92 ? -3.255 12.506 20.605 1.00 90.81 92 GLU A C 1
ATOM 768 O O . GLU A 1 92 ? -2.333 13.310 20.742 1.00 90.81 92 GLU A O 1
ATOM 773 N N . THR A 1 93 ? -3.125 11.440 19.811 1.00 92.50 93 THR A N 1
ATOM 774 C CA . THR A 1 93 ? -1.853 11.061 19.175 1.00 92.50 93 THR A CA 1
ATOM 775 C C . THR A 1 93 ? -1.826 11.307 17.671 1.00 92.50 93 THR A C 1
ATOM 777 O O . THR A 1 93 ? -0.756 11.214 17.066 1.00 92.50 93 THR A O 1
ATOM 780 N N . ILE A 1 94 ? -2.956 11.689 17.067 1.00 91.56 94 ILE A N 1
ATOM 781 C CA . ILE A 1 94 ? -3.104 11.842 15.616 1.00 91.56 94 ILE A CA 1
ATOM 782 C C . ILE A 1 94 ? -2.126 12.861 15.021 1.00 91.56 94 ILE A C 1
ATOM 784 O O . ILE A 1 94 ? -1.445 12.554 14.047 1.00 91.56 94 ILE A O 1
ATOM 788 N N . ILE A 1 95 ? -1.966 14.036 15.643 1.00 92.56 95 ILE A N 1
ATOM 789 C CA . ILE A 1 95 ? -1.051 15.085 15.157 1.00 92.56 95 ILE A CA 1
ATOM 790 C C . ILE A 1 95 ? 0.391 14.574 15.181 1.00 92.56 95 ILE A C 1
ATOM 792 O O . ILE A 1 95 ? 1.119 14.696 14.196 1.00 92.56 95 ILE A O 1
ATOM 796 N N . ARG A 1 96 ? 0.797 13.944 16.288 1.00 93.44 96 ARG A N 1
ATOM 797 C CA . ARG A 1 96 ? 2.134 13.357 16.428 1.00 93.44 96 ARG A CA 1
ATOM 798 C C . ARG A 1 96 ? 2.375 12.281 15.371 1.00 93.44 96 ARG A C 1
ATOM 800 O O . ARG A 1 96 ? 3.435 12.267 14.754 1.00 93.44 96 ARG A O 1
ATOM 807 N N . ASN A 1 97 ? 1.403 11.405 15.141 1.00 93.44 97 ASN A N 1
ATOM 808 C CA . ASN A 1 97 ? 1.529 10.314 14.180 1.00 93.44 97 ASN A CA 1
ATOM 809 C C . ASN A 1 97 ? 1.562 10.827 12.730 1.00 93.44 97 ASN A C 1
ATOM 811 O O . ASN A 1 97 ? 2.309 10.282 11.921 1.00 93.44 97 ASN A O 1
ATOM 815 N N . ILE A 1 98 ? 0.852 11.916 12.414 1.00 92.50 98 ILE A N 1
ATOM 816 C CA . ILE A 1 98 ? 0.966 12.615 11.124 1.00 92.50 98 ILE A CA 1
ATOM 817 C C . ILE A 1 98 ? 2.364 13.224 10.953 1.00 92.50 98 ILE A C 1
ATOM 819 O O . ILE A 1 98 ? 2.965 13.086 9.891 1.00 92.50 98 ILE A O 1
ATOM 823 N N . LEU A 1 99 ? 2.928 13.858 11.986 1.00 94.25 99 LEU A N 1
ATOM 824 C CA . LEU A 1 99 ? 4.295 14.390 11.917 1.00 94.25 99 LEU A CA 1
ATOM 825 C C . LEU A 1 99 ? 5.328 13.274 11.709 1.00 94.25 99 LEU A C 1
ATOM 827 O O . LEU A 1 99 ? 6.215 13.407 10.866 1.00 94.25 99 LEU A O 1
ATOM 831 N N . ILE A 1 100 ? 5.182 12.152 12.422 1.00 92.88 100 ILE A N 1
ATOM 832 C CA . ILE A 1 100 ? 6.012 10.957 12.219 1.00 92.88 100 ILE A CA 1
ATOM 833 C C . ILE A 1 100 ? 5.866 10.454 10.781 1.00 92.88 100 ILE A C 1
ATOM 835 O O . ILE A 1 100 ? 6.878 10.189 10.136 1.00 92.88 100 ILE A O 1
ATOM 839 N N . TYR A 1 101 ? 4.637 10.369 10.261 1.00 94.06 101 TYR A N 1
ATOM 840 C CA . TYR A 1 101 ? 4.385 9.982 8.875 1.00 94.06 101 TYR A CA 1
ATOM 841 C C . TYR A 1 101 ? 5.156 10.870 7.900 1.00 94.06 101 TYR A C 1
ATOM 843 O O . TYR A 1 101 ? 5.886 10.342 7.071 1.00 94.06 101 TYR A O 1
ATOM 851 N N . LEU A 1 102 ? 5.050 12.197 8.019 1.00 93.38 102 LEU A N 1
ATOM 852 C CA . LEU A 1 102 ? 5.720 13.130 7.110 1.00 93.38 102 LEU A CA 1
ATOM 853 C C . 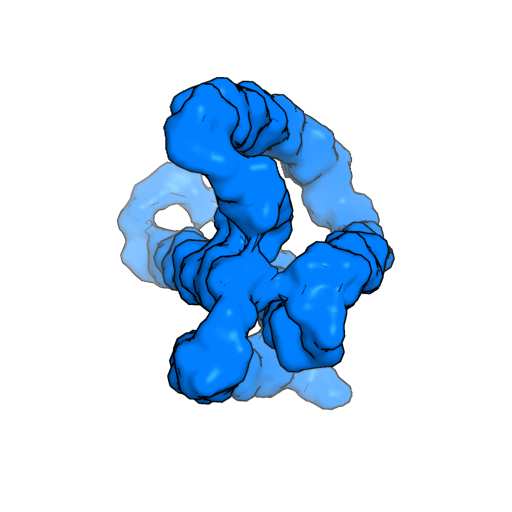LEU A 1 102 ? 7.244 12.955 7.129 1.00 93.38 102 LEU A C 1
ATOM 855 O O . LEU A 1 102 ? 7.869 12.896 6.070 1.00 93.38 102 LEU A O 1
ATOM 859 N N . ILE A 1 103 ? 7.837 12.818 8.318 1.00 93.19 103 ILE A N 1
ATOM 860 C CA . ILE A 1 103 ? 9.285 12.623 8.474 1.00 93.19 103 ILE A CA 1
ATOM 861 C C . ILE A 1 103 ? 9.714 11.288 7.861 1.00 93.19 103 ILE A C 1
ATOM 863 O O . ILE A 1 103 ? 10.633 11.245 7.045 1.00 93.19 103 ILE A O 1
ATOM 867 N N . VAL A 1 104 ? 9.051 10.191 8.229 1.00 93.19 104 VAL A N 1
ATOM 868 C CA . VAL A 1 104 ? 9.416 8.851 7.756 1.00 93.19 104 VAL A CA 1
ATOM 869 C C . VAL A 1 104 ? 9.176 8.729 6.253 1.00 93.19 104 VAL A C 1
ATOM 871 O O . VAL A 1 104 ? 10.047 8.233 5.545 1.00 93.19 104 VAL A O 1
ATOM 874 N N . ALA A 1 105 ? 8.053 9.238 5.741 1.00 92.12 105 ALA A N 1
ATOM 875 C CA . ALA A 1 105 ? 7.759 9.258 4.315 1.00 92.12 105 ALA A CA 1
ATOM 876 C C . ALA A 1 105 ? 8.824 10.045 3.545 1.00 92.12 105 ALA A C 1
ATOM 878 O O . ALA A 1 105 ? 9.302 9.568 2.520 1.00 92.12 105 ALA A O 1
ATOM 879 N N . PHE A 1 106 ? 9.262 11.207 4.035 1.00 91.50 106 PHE A N 1
ATOM 880 C CA . PHE A 1 106 ? 10.358 11.947 3.406 1.00 91.50 106 PHE A CA 1
ATOM 881 C C . PHE A 1 106 ? 11.663 11.132 3.395 1.00 91.50 106 PHE A C 1
ATOM 883 O O . PHE A 1 106 ? 12.309 10.986 2.356 1.00 91.50 106 PHE A O 1
ATOM 890 N N . LEU A 1 107 ? 12.020 10.525 4.531 1.00 92.81 107 LEU A N 1
ATOM 891 C CA . LEU A 1 107 ? 13.233 9.715 4.664 1.00 92.81 107 LEU A CA 1
ATOM 892 C C . LEU A 1 107 ? 13.201 8.428 3.829 1.00 92.81 107 LEU A C 1
ATOM 894 O O . LEU A 1 107 ? 14.260 7.959 3.419 1.00 92.81 107 LEU A O 1
ATOM 898 N N . MET A 1 108 ? 12.021 7.869 3.540 1.00 90.62 108 MET A N 1
ATOM 899 C CA . MET A 1 108 ? 11.859 6.660 2.721 1.00 90.62 108 MET A CA 1
ATOM 900 C C . MET A 1 108 ? 12.233 6.859 1.250 1.00 90.62 108 MET A C 1
ATOM 902 O O . MET A 1 108 ? 12.564 5.883 0.576 1.00 90.62 108 MET A O 1
ATOM 906 N N . TYR A 1 109 ? 12.240 8.093 0.741 1.00 89.25 109 TYR A N 1
ATOM 907 C CA . TYR A 1 109 ? 12.577 8.347 -0.660 1.00 89.25 109 TYR A CA 1
ATOM 908 C C . TYR A 1 109 ? 14.016 7.916 -0.999 1.00 89.25 109 TYR A C 1
ATOM 910 O O . TYR A 1 109 ? 14.248 7.208 -1.978 1.00 89.25 109 TYR A O 1
ATOM 918 N N . ALA A 1 110 ? 14.987 8.289 -0.160 1.00 88.00 110 ALA A N 1
ATOM 919 C CA . ALA A 1 110 ? 16.406 8.005 -0.375 1.00 88.00 110 ALA A CA 1
ATOM 920 C C . ALA A 1 110 ? 16.780 6.502 -0.425 1.00 88.00 110 ALA A C 1
ATOM 922 O O . ALA A 1 110 ? 17.556 6.114 -1.301 1.00 88.00 110 ALA A O 1
ATOM 923 N N . PRO A 1 111 ? 16.300 5.622 0.476 1.00 86.38 111 PRO A N 1
ATOM 924 C CA . PRO A 1 111 ? 16.559 4.191 0.360 1.00 86.38 111 PRO A CA 1
ATOM 925 C C . PRO A 1 111 ? 15.839 3.574 -0.844 1.00 86.38 111 PRO A C 1
ATOM 927 O O . PRO A 1 111 ? 16.438 2.747 -1.530 1.00 86.38 111 PRO A O 1
ATOM 930 N N . ILE A 1 112 ? 14.607 3.997 -1.160 1.00 87.81 112 ILE A N 1
ATOM 931 C CA . ILE A 1 112 ? 13.882 3.490 -2.335 1.00 87.81 112 ILE A CA 1
ATOM 932 C C . ILE A 1 112 ? 14.634 3.849 -3.620 1.00 87.81 112 ILE A C 1
ATOM 934 O O . ILE A 1 112 ? 14.858 2.966 -4.448 1.00 87.81 112 ILE A O 1
ATOM 938 N N . SER A 1 113 ? 15.105 5.092 -3.760 1.00 86.50 113 SER A N 1
ATOM 939 C CA . SER A 1 113 ? 15.861 5.524 -4.940 1.00 86.50 113 SER A CA 1
ATOM 940 C C . SER A 1 113 ? 17.171 4.760 -5.122 1.00 86.50 113 SER A C 1
ATOM 942 O O . SER A 1 113 ? 17.488 4.342 -6.229 1.00 86.50 113 SER A O 1
ATOM 944 N N . LYS A 1 114 ? 17.899 4.467 -4.039 1.00 85.69 114 LYS A N 1
ATOM 945 C CA . LYS A 1 114 ? 19.136 3.665 -4.103 1.00 85.69 114 LYS A CA 1
ATOM 946 C C . LYS A 1 114 ? 18.897 2.192 -4.427 1.00 85.69 114 LYS A C 1
ATOM 948 O O . LYS A 1 114 ? 19.806 1.512 -4.908 1.00 85.69 114 LYS A O 1
ATOM 953 N N . MET A 1 115 ? 17.717 1.670 -4.105 1.00 81.69 115 MET A N 1
ATOM 954 C CA . MET A 1 115 ? 17.424 0.247 -4.234 1.00 81.69 115 MET A CA 1
ATOM 955 C C . MET A 1 115 ? 16.553 -0.090 -5.447 1.00 81.69 115 MET A C 1
ATOM 957 O O . MET A 1 115 ? 16.461 -1.270 -5.772 1.00 81.69 115 MET A O 1
ATOM 961 N N . VAL A 1 116 ? 15.965 0.889 -6.145 1.00 80.19 116 VAL A N 1
ATOM 962 C CA . VAL A 1 116 ? 14.982 0.679 -7.227 1.00 80.19 116 VAL A CA 1
ATOM 963 C C . VAL A 1 116 ? 15.462 -0.295 -8.313 1.00 80.19 116 VAL A C 1
ATOM 965 O O . VAL A 1 116 ? 14.722 -1.205 -8.689 1.00 80.19 116 VAL A O 1
ATOM 968 N N . GLY A 1 117 ? 16.729 -0.212 -8.736 1.00 70.69 117 GLY A N 1
ATOM 969 C CA . GLY A 1 117 ? 17.320 -1.135 -9.715 1.00 70.69 117 GLY A CA 1
ATOM 970 C C . GLY A 1 117 ? 17.524 -2.570 -9.200 1.00 70.69 117 GLY A C 1
ATOM 971 O O . GLY A 1 117 ? 17.558 -3.518 -9.982 1.00 70.69 117 GLY A O 1
ATOM 972 N N . LYS A 1 118 ? 17.612 -2.754 -7.878 1.00 73.62 118 LYS A N 1
ATOM 973 C CA . LYS A 1 118 ? 17.777 -4.053 -7.195 1.00 73.62 118 LYS A CA 1
ATOM 974 C C . LYS A 1 118 ? 16.460 -4.581 -6.611 1.00 73.62 118 LYS A C 1
ATOM 976 O O . LYS A 1 118 ? 16.392 -5.734 -6.186 1.00 73.62 118 LYS A O 1
ATOM 981 N N . LEU A 1 119 ? 15.404 -3.764 -6.598 1.00 68.81 119 LEU A N 1
ATOM 982 C CA . LEU A 1 119 ? 14.167 -4.038 -5.868 1.00 68.81 119 LEU A CA 1
ATOM 983 C C . LEU A 1 119 ? 13.188 -4.947 -6.606 1.00 68.81 119 LEU A C 1
ATOM 985 O O . LEU A 1 119 ? 12.134 -5.229 -6.057 1.00 68.81 119 LEU A O 1
ATOM 989 N N . SER A 1 120 ? 13.482 -5.437 -7.810 1.00 66.69 120 SER A N 1
ATOM 990 C CA . SER A 1 120 ? 12.495 -6.216 -8.574 1.00 66.69 120 SER A CA 1
ATOM 991 C C . SER A 1 120 ? 11.970 -7.424 -7.778 1.00 66.69 120 SER A C 1
ATOM 993 O O . SER A 1 120 ? 10.766 -7.583 -7.612 1.00 66.69 120 SER A O 1
ATOM 995 N N . ARG A 1 121 ? 12.849 -8.239 -7.187 1.00 71.38 121 ARG A N 1
ATOM 996 C CA . ARG A 1 121 ? 12.430 -9.303 -6.251 1.00 71.38 121 ARG A CA 1
ATOM 997 C C . ARG A 1 121 ? 12.243 -8.793 -4.820 1.00 71.38 121 ARG A C 1
ATOM 999 O O . ARG A 1 121 ? 11.389 -9.307 -4.104 1.00 71.38 121 ARG A O 1
ATOM 1006 N N . GLY A 1 122 ? 13.001 -7.770 -4.420 1.00 80.62 122 GLY A N 1
ATOM 1007 C CA . GLY A 1 122 ? 12.920 -7.171 -3.083 1.00 80.62 122 GLY A CA 1
ATOM 1008 C C . GLY A 1 122 ? 11.549 -6.566 -2.765 1.00 80.62 122 GLY A C 1
ATOM 1009 O O . GLY A 1 122 ? 11.083 -6.692 -1.641 1.00 80.62 122 GLY A O 1
ATOM 1010 N N . LEU A 1 123 ? 10.863 -5.995 -3.758 1.00 83.31 123 LEU A N 1
ATOM 1011 C CA . LEU A 1 123 ? 9.524 -5.424 -3.636 1.00 83.31 123 LEU A CA 1
ATOM 1012 C C . LEU A 1 123 ? 8.507 -6.479 -3.204 1.00 83.31 123 LEU A C 1
ATOM 1014 O O . LEU A 1 123 ? 7.689 -6.214 -2.329 1.00 83.31 123 LEU A O 1
ATOM 1018 N N . LEU A 1 124 ? 8.580 -7.681 -3.783 1.00 83.62 124 LEU A N 1
ATOM 1019 C CA . LEU A 1 124 ? 7.688 -8.785 -3.429 1.00 83.62 124 LEU A CA 1
ATOM 1020 C C . LEU A 1 124 ? 7.960 -9.277 -2.004 1.00 83.62 124 LEU A C 1
ATOM 1022 O O . LEU A 1 124 ? 7.017 -9.481 -1.248 1.00 83.62 124 LEU A O 1
ATOM 1026 N N . VAL A 1 125 ? 9.232 -9.395 -1.607 1.00 86.50 125 VAL A N 1
ATOM 1027 C CA . VAL A 1 125 ? 9.607 -9.781 -0.234 1.00 86.50 125 VAL A CA 1
ATOM 1028 C C . VAL A 1 125 ? 9.123 -8.744 0.780 1.00 86.50 125 VAL A C 1
ATOM 1030 O O . VAL A 1 125 ? 8.473 -9.101 1.758 1.00 86.50 125 VAL A O 1
ATOM 1033 N N . LEU A 1 126 ? 9.377 -7.458 0.523 1.00 89.00 126 LEU A N 1
ATOM 1034 C CA . LEU A 1 126 ? 8.893 -6.365 1.368 1.00 89.00 126 LEU A CA 1
ATOM 1035 C C . LEU A 1 126 ? 7.365 -6.350 1.437 1.00 89.00 126 LEU A C 1
ATOM 1037 O O . LEU A 1 126 ? 6.808 -6.162 2.510 1.00 89.00 126 LEU A O 1
ATOM 1041 N N . SER A 1 127 ? 6.687 -6.625 0.322 1.00 91.00 127 SER A N 1
ATOM 1042 C CA . SER A 1 127 ? 5.225 -6.697 0.284 1.00 91.00 127 SER A CA 1
ATOM 1043 C C . SER A 1 127 ? 4.678 -7.851 1.117 1.00 91.00 127 SER A C 1
ATOM 1045 O O . SER A 1 127 ? 3.675 -7.664 1.794 1.00 91.00 127 SER A O 1
ATOM 1047 N N . ILE A 1 128 ? 5.343 -9.011 1.133 1.00 92.25 128 ILE A N 1
ATOM 1048 C CA . ILE A 1 128 ? 4.962 -10.141 1.995 1.00 92.25 128 ILE A CA 1
ATOM 1049 C C . ILE A 1 128 ? 5.105 -9.756 3.470 1.00 92.25 128 ILE A C 1
ATOM 1051 O O . ILE A 1 128 ? 4.176 -9.966 4.248 1.00 92.25 128 ILE A O 1
ATOM 1055 N N . VAL A 1 129 ? 6.233 -9.148 3.851 1.00 94.19 129 VAL A N 1
ATOM 1056 C CA . VAL A 1 129 ? 6.468 -8.699 5.233 1.00 94.19 129 VAL A CA 1
ATOM 1057 C C . VAL A 1 129 ? 5.434 -7.648 5.647 1.00 94.19 129 VAL A C 1
ATOM 1059 O O . VAL A 1 129 ? 4.805 -7.786 6.693 1.00 94.19 129 VAL A O 1
ATOM 1062 N N . SER A 1 130 ? 5.190 -6.639 4.809 1.00 94.19 130 SER A N 1
ATOM 1063 C CA . SER A 1 130 ? 4.157 -5.626 5.044 1.00 94.19 130 SER A CA 1
ATOM 1064 C C . SER A 1 130 ? 2.760 -6.238 5.143 1.00 94.19 130 SER A C 1
ATOM 1066 O O . SER A 1 130 ? 2.004 -5.868 6.032 1.00 94.19 130 SER A O 1
ATOM 1068 N N . SER A 1 131 ? 2.427 -7.215 4.298 1.00 95.38 131 SER A N 1
ATOM 1069 C CA . SER A 1 131 ? 1.138 -7.919 4.348 1.00 95.38 131 SER A CA 1
ATOM 1070 C C . SER A 1 131 ? 0.970 -8.705 5.641 1.00 95.38 131 SER A C 1
ATOM 1072 O O . SER A 1 131 ? -0.104 -8.707 6.226 1.00 95.38 131 SER A O 1
ATOM 1074 N N . PHE A 1 132 ? 2.033 -9.329 6.141 1.00 96.19 132 PHE A N 1
ATOM 1075 C CA . PHE A 1 132 ? 1.984 -9.995 7.438 1.00 96.19 132 PHE A CA 1
ATOM 1076 C C . PHE A 1 132 ? 1.732 -9.003 8.583 1.00 96.19 132 PHE A C 1
ATOM 1078 O O . PHE A 1 132 ? 0.924 -9.270 9.469 1.00 96.19 132 PHE A O 1
ATOM 1085 N N . VAL A 1 133 ? 2.358 -7.823 8.538 1.00 95.50 133 VAL A N 1
ATOM 1086 C CA . VAL A 1 133 ? 2.089 -6.746 9.505 1.00 95.50 133 VAL A CA 1
ATOM 1087 C C . VAL A 1 133 ? 0.638 -6.265 9.407 1.00 95.50 133 VAL A C 1
ATOM 1089 O O . VAL A 1 133 ? -0.025 -6.140 10.432 1.00 95.50 133 VAL A O 1
ATOM 1092 N N . ILE A 1 134 ? 0.120 -6.061 8.192 1.00 96.00 134 ILE A N 1
ATOM 1093 C CA . ILE A 1 134 ? -1.286 -5.696 7.958 1.00 96.00 134 ILE A CA 1
ATOM 1094 C C . ILE A 1 134 ? -2.210 -6.741 8.580 1.00 96.00 134 ILE A C 1
ATOM 1096 O O . ILE A 1 134 ? -3.090 -6.375 9.349 1.00 96.00 134 ILE A O 1
ATOM 1100 N N . PHE A 1 135 ? -1.968 -8.027 8.315 1.00 96.12 135 PHE A N 1
ATOM 1101 C CA . PHE A 1 135 ? -2.754 -9.127 8.873 1.00 96.12 135 PHE A CA 1
ATOM 1102 C C . PHE A 1 135 ? -2.815 -9.079 10.406 1.00 96.12 135 PHE A C 1
ATOM 1104 O O . PHE A 1 135 ? -3.888 -9.225 10.986 1.00 96.12 135 PHE A O 1
ATOM 1111 N N . ILE A 1 136 ? -1.682 -8.828 11.072 1.00 95.56 136 ILE A N 1
ATOM 1112 C CA . ILE A 1 136 ? -1.630 -8.694 12.537 1.00 95.56 136 ILE A CA 1
ATOM 1113 C C . ILE A 1 136 ? -2.494 -7.519 13.022 1.00 95.56 136 ILE A C 1
ATOM 1115 O O . ILE A 1 136 ? -3.147 -7.619 14.062 1.00 95.56 136 ILE A O 1
ATOM 1119 N N . ILE A 1 137 ? -2.495 -6.404 12.288 1.00 93.81 137 ILE A N 1
ATOM 1120 C CA . ILE A 1 137 ? -3.176 -5.169 12.693 1.00 93.81 137 ILE A CA 1
ATOM 1121 C C . ILE A 1 137 ? -4.682 -5.240 12.435 1.00 93.81 137 ILE A C 1
ATOM 1123 O O . ILE A 1 137 ? -5.464 -4.836 13.300 1.00 93.81 137 ILE A O 1
ATOM 1127 N N . THR A 1 138 ? -5.083 -5.717 11.257 1.00 93.25 138 THR A N 1
ATOM 1128 C CA . THR A 1 138 ? -6.486 -5.765 10.822 1.00 93.25 138 THR A CA 1
ATOM 1129 C C . THR A 1 138 ? -7.205 -7.015 11.310 1.00 93.25 138 THR A C 1
ATOM 1131 O O . THR A 1 138 ? -8.433 -7.008 11.365 1.00 93.25 138 THR A O 1
ATOM 1134 N N . GLN A 1 139 ? -6.453 -8.058 11.689 1.00 92.19 139 GLN A N 1
ATOM 1135 C CA . GLN A 1 139 ? -6.953 -9.373 12.108 1.00 92.19 139 GLN A CA 1
ATOM 1136 C C . GLN A 1 139 ? -7.863 -10.036 11.068 1.00 92.19 139 GLN A C 1
ATOM 1138 O O . GLN A 1 139 ? -8.712 -10.863 11.395 1.00 92.19 139 GLN A O 1
ATOM 1143 N N . ASN A 1 140 ? -7.674 -9.679 9.800 1.00 89.56 140 ASN A N 1
ATOM 1144 C CA . ASN A 1 140 ? -8.449 -10.182 8.683 1.00 89.56 140 ASN A CA 1
ATOM 1145 C C . ASN A 1 140 ? -7.522 -10.401 7.479 1.00 89.56 140 ASN A C 1
ATOM 1147 O O . ASN A 1 140 ? -6.501 -9.735 7.309 1.00 89.56 140 ASN A O 1
ATOM 1151 N N . ILE A 1 141 ? -7.834 -11.427 6.690 1.00 92.94 141 ILE A N 1
ATOM 1152 C CA . ILE A 1 141 ? -7.045 -11.854 5.537 1.00 92.94 141 ILE A CA 1
ATOM 1153 C C . ILE A 1 141 ? -7.331 -11.016 4.286 1.00 92.94 141 ILE A C 1
ATOM 1155 O O . ILE A 1 141 ? -6.525 -11.009 3.358 1.00 92.94 141 ILE A O 1
ATOM 1159 N N . LEU A 1 142 ? -8.449 -10.288 4.247 1.00 94.19 142 LEU A N 1
ATOM 1160 C CA . LEU A 1 142 ? -8.843 -9.522 3.070 1.00 94.19 142 LEU A CA 1
ATOM 1161 C C . LEU A 1 142 ? -7.872 -8.366 2.781 1.00 94.19 142 LEU A C 1
ATOM 1163 O O . LEU A 1 142 ? -7.386 -8.235 1.660 1.00 94.19 142 LEU A O 1
ATOM 1167 N N . GLU A 1 143 ? -7.531 -7.563 3.783 1.00 95.06 143 GLU A N 1
ATOM 1168 C CA . GLU A 1 143 ? -6.637 -6.406 3.652 1.00 95.06 143 GLU A CA 1
ATOM 1169 C C . GLU A 1 143 ? -5.225 -6.792 3.190 1.00 95.06 143 GLU A C 1
ATOM 1171 O O . GLU A 1 143 ? -4.755 -6.221 2.200 1.00 95.06 143 GLU A O 1
ATOM 1176 N N . PRO A 1 144 ? -4.540 -7.780 3.804 1.00 95.50 144 PRO A N 1
ATOM 1177 C CA . PRO A 1 144 ? -3.228 -8.196 3.326 1.00 95.50 144 PRO A CA 1
ATOM 1178 C C . PRO A 1 144 ? -3.291 -8.805 1.919 1.00 95.50 144 PRO A C 1
ATOM 1180 O O . PRO A 1 144 ? -2.354 -8.627 1.142 1.00 95.50 144 PRO A O 1
ATOM 1183 N N . MET A 1 145 ? -4.395 -9.461 1.536 1.00 95.94 145 MET A N 1
ATOM 1184 C CA . MET A 1 145 ? -4.589 -9.925 0.158 1.00 95.94 145 MET A CA 1
ATOM 1185 C C . MET A 1 145 ? -4.735 -8.762 -0.830 1.00 95.94 145 MET A C 1
ATOM 1187 O O . MET A 1 145 ? -4.099 -8.782 -1.886 1.00 95.94 145 MET A O 1
ATOM 1191 N N . ILE A 1 146 ? -5.526 -7.736 -0.500 1.00 96.31 146 ILE A N 1
ATOM 1192 C CA . ILE A 1 146 ? -5.677 -6.538 -1.338 1.00 96.31 146 ILE A CA 1
ATOM 1193 C C . ILE A 1 146 ? -4.331 -5.829 -1.488 1.00 96.31 146 ILE A C 1
ATOM 1195 O O . ILE A 1 146 ? -3.949 -5.482 -2.608 1.00 96.31 146 ILE A O 1
ATOM 1199 N N . PHE A 1 147 ? -3.580 -5.670 -0.396 1.00 97.06 147 PHE A N 1
ATOM 1200 C CA . PHE A 1 147 ? -2.251 -5.069 -0.446 1.00 97.06 147 PHE A CA 1
ATOM 1201 C C . PHE A 1 147 ? -1.286 -5.891 -1.305 1.00 97.06 147 PHE A C 1
ATOM 1203 O O . PHE A 1 147 ? -0.603 -5.325 -2.151 1.00 97.06 147 PHE A O 1
ATOM 1210 N N . MET A 1 148 ? -1.280 -7.224 -1.190 1.00 95.75 148 MET A N 1
ATOM 1211 C CA . MET A 1 148 ? -0.480 -8.086 -2.069 1.00 95.75 148 MET A CA 1
ATOM 1212 C C . MET A 1 148 ? -0.831 -7.906 -3.548 1.00 95.75 148 MET A C 1
ATOM 1214 O O . MET A 1 148 ? 0.068 -7.857 -4.390 1.00 95.75 148 MET A O 1
ATOM 1218 N N . LEU A 1 149 ? -2.118 -7.795 -3.884 1.00 95.75 149 LEU A N 1
ATOM 1219 C CA . LEU A 1 149 ? -2.562 -7.557 -5.259 1.00 95.75 149 LEU A CA 1
ATOM 1220 C C . LEU A 1 149 ? -2.167 -6.158 -5.750 1.00 95.75 149 LEU A C 1
ATOM 1222 O O . LEU A 1 149 ? -1.729 -6.022 -6.893 1.00 95.75 149 LEU A O 1
ATOM 1226 N N . LEU A 1 150 ? -2.247 -5.139 -4.891 1.00 95.62 150 LEU A N 1
ATOM 1227 C CA . LEU A 1 150 ? -1.776 -3.781 -5.175 1.00 95.62 150 LEU A CA 1
ATOM 1228 C C . LEU A 1 150 ? -0.257 -3.751 -5.399 1.00 95.62 150 LEU A C 1
ATOM 1230 O O . LEU A 1 150 ? 0.216 -3.157 -6.371 1.00 95.62 150 LEU A O 1
ATOM 1234 N N . SER A 1 151 ? 0.511 -4.445 -4.563 1.00 94.75 151 SER A N 1
ATOM 1235 C CA . SER A 1 151 ? 1.953 -4.620 -4.724 1.00 94.75 151 SER A CA 1
ATOM 1236 C C . SER A 1 151 ? 2.302 -5.350 -6.013 1.00 94.75 151 SER A C 1
ATOM 1238 O O . SER A 1 151 ? 3.220 -4.943 -6.724 1.00 94.75 151 SER A O 1
ATOM 1240 N N . LEU A 1 152 ? 1.560 -6.406 -6.352 1.00 93.38 152 LEU A N 1
ATOM 1241 C CA . LEU A 1 152 ? 1.755 -7.163 -7.585 1.00 93.38 152 LEU A CA 1
ATOM 1242 C C . LEU A 1 152 ? 1.435 -6.312 -8.823 1.00 93.38 152 LEU A C 1
ATOM 1244 O O . LEU A 1 152 ? 2.189 -6.318 -9.797 1.00 93.38 152 LEU A O 1
ATOM 1248 N N . TRP A 1 153 ? 0.353 -5.536 -8.773 1.00 94.06 153 TRP A N 1
ATOM 1249 C CA . TRP A 1 153 ? -0.004 -4.578 -9.816 1.00 94.06 153 TRP A CA 1
ATOM 1250 C C . TRP A 1 153 ? 1.085 -3.517 -10.006 1.00 94.06 153 TRP A C 1
ATOM 1252 O O . TRP A 1 153 ? 1.515 -3.278 -11.139 1.00 94.06 153 TRP A O 1
ATOM 1262 N N . THR A 1 154 ? 1.585 -2.960 -8.900 1.00 92.44 154 THR A N 1
ATOM 1263 C CA . THR A 1 154 ? 2.691 -1.991 -8.876 1.00 92.44 154 THR A CA 1
ATOM 1264 C C . THR A 1 154 ? 3.958 -2.605 -9.465 1.00 92.44 154 THR A C 1
ATOM 1266 O O . THR A 1 154 ? 4.582 -2.013 -10.342 1.00 92.44 154 THR A O 1
ATOM 1269 N N . TYR A 1 155 ? 4.306 -3.831 -9.064 1.00 91.00 155 TYR A N 1
ATOM 1270 C CA . TYR A 1 155 ? 5.452 -4.574 -9.582 1.00 91.00 155 TYR A CA 1
ATOM 1271 C C . TYR A 1 155 ? 5.391 -4.735 -11.104 1.00 91.00 155 TYR A C 1
ATOM 1273 O O . TYR A 1 155 ? 6.359 -4.415 -11.798 1.00 91.00 155 TYR A O 1
ATOM 1281 N N . PHE A 1 156 ? 4.253 -5.157 -11.656 1.00 89.62 156 PHE A N 1
ATOM 1282 C CA . PHE A 1 156 ? 4.115 -5.244 -13.110 1.00 89.62 156 PHE A CA 1
ATOM 1283 C C . PHE A 1 156 ? 4.136 -3.873 -13.790 1.00 89.62 156 PHE A C 1
ATOM 1285 O O . PHE A 1 156 ? 4.698 -3.757 -14.880 1.00 89.62 156 PHE A O 1
ATOM 1292 N N . GLY A 1 157 ? 3.623 -2.824 -13.140 1.00 85.88 157 GLY A N 1
ATOM 1293 C CA . GLY A 1 157 ? 3.779 -1.445 -13.606 1.00 85.88 157 GLY A CA 1
ATOM 1294 C C . GLY A 1 157 ? 5.255 -1.057 -13.731 1.00 85.88 157 GLY A C 1
ATOM 1295 O O . GLY A 1 157 ? 5.693 -0.632 -14.798 1.00 85.88 157 GLY A O 1
ATOM 1296 N N . THR A 1 158 ? 6.067 -1.328 -12.702 1.00 85.56 158 THR A N 1
ATOM 1297 C CA . THR A 1 158 ? 7.514 -1.043 -12.737 1.00 85.56 158 THR A CA 1
ATOM 1298 C C . THR A 1 158 ? 8.261 -1.783 -13.849 1.00 85.56 158 THR A C 1
ATOM 1300 O O . THR A 1 158 ? 9.308 -1.315 -14.285 1.00 85.56 158 THR A O 1
ATOM 1303 N N . LYS A 1 159 ? 7.749 -2.916 -14.347 1.00 82.62 159 LYS A N 1
ATOM 1304 C CA . LYS A 1 159 ? 8.328 -3.606 -15.511 1.00 82.62 159 LYS A CA 1
ATOM 1305 C C . LYS A 1 159 ? 7.830 -3.047 -16.839 1.00 82.62 159 LYS A C 1
ATOM 1307 O O . LYS A 1 159 ? 8.628 -2.826 -17.747 1.00 82.62 159 LYS A O 1
ATOM 1312 N N . THR A 1 160 ? 6.520 -2.848 -16.955 1.00 72.19 160 THR A N 1
ATOM 1313 C CA . THR A 1 160 ? 5.841 -2.566 -18.227 1.00 72.19 160 THR A CA 1
ATOM 1314 C C . THR A 1 160 ? 6.211 -1.190 -18.772 1.00 72.19 160 THR A C 1
ATOM 1316 O O . THR A 1 160 ? 6.536 -1.065 -19.950 1.00 72.19 160 THR A O 1
ATOM 1319 N N . TYR A 1 161 ? 6.264 -0.171 -17.914 1.00 63.19 161 TYR A N 1
ATOM 1320 C CA . TYR A 1 161 ? 6.516 1.215 -18.327 1.00 63.19 161 TYR A CA 1
ATOM 1321 C C . TYR A 1 161 ? 8.007 1.550 -18.506 1.00 63.19 161 TYR A C 1
ATOM 1323 O O . TYR A 1 161 ? 8.377 2.714 -18.488 1.00 63.19 161 TYR A O 1
ATOM 1331 N N . THR A 1 162 ? 8.874 0.539 -18.674 1.00 53.91 162 THR A N 1
ATOM 1332 C CA . THR A 1 162 ? 10.336 0.721 -18.835 1.00 53.91 162 THR A CA 1
ATOM 1333 C C . THR A 1 162 ? 10.935 0.050 -20.065 1.00 53.91 162 THR A C 1
ATOM 1335 O O . THR A 1 162 ? 12.153 -0.044 -20.185 1.00 53.91 162 THR A O 1
ATOM 1338 N N . LYS A 1 163 ? 10.087 -0.429 -20.982 1.00 49.09 163 LYS A N 1
ATOM 1339 C CA . LYS A 1 163 ? 10.511 -1.010 -22.266 1.00 49.09 163 LYS A CA 1
ATOM 1340 C C . LYS A 1 163 ? 10.513 -0.015 -23.439 1.00 49.09 163 LYS A C 1
ATOM 1342 O O . LYS A 1 163 ? 10.726 -0.455 -24.565 1.00 49.09 163 LYS A O 1
ATOM 1347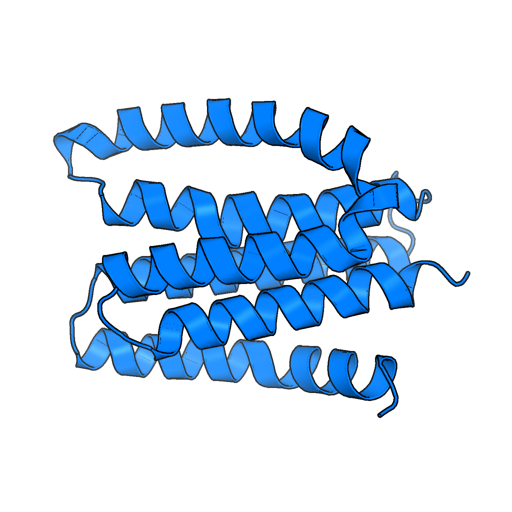 N N . TYR A 1 164 ? 10.296 1.275 -23.187 1.00 38.50 164 TYR A N 1
ATOM 1348 C CA . TYR A 1 164 ? 10.322 2.335 -24.198 1.00 38.50 164 TYR A CA 1
ATOM 1349 C C . TYR A 1 164 ? 11.276 3.448 -23.787 1.00 38.50 164 TYR A C 1
ATOM 1351 O O . TYR A 1 164 ? 11.210 3.850 -22.603 1.00 38.50 164 TYR A O 1
#

pLDDT: mean 88.23, std 11.18, range [38.5, 97.56]

Organism: NCBI:txid1609559

Sequence (164 aa):
MDEARVHNLLTFYLPFLILAGFVYEFLNRNSKALVYILGYLIAYLAIRLEIHHYTHKWSAHRDPEFVKILLIYNLFTAGFLLPTLLAYSTEETIIRNILIYLIVAFLMYAPISKMVGKLSRGLLVLSIVSSFVIFIITQNILEPMIFMLLSLWTYFGTKTYTKY

Foldseek 3Di:
DPLVVLLVVCLPCLVVLLVVQCVVCVVVVQPLSNLLSQLLVQLSVQLVVLLVCCVPPDDDPVDLLVNLLSNLLSLCLSNFQRSVLVLPDDPVCVVVSVVVSVVVSVVVSVVSSVCSVVCLVVLLVVLLVSLVVSCVSRVDNSSSVSSNSSSSSSSSVSVPSPPD